Protein AF-A0A961GKW4-F1 (afdb_monomer_lite)

Radius of gyration: 19.47 Å; chains: 1; bounding box: 66×32×64 Å

Foldseek 3Di:
DVPPDDPPDPCVLPDDPVCNVVVLVVVLVVLLVLLLVLLVPQDQQDLDPVSLVSQLVSLVSVLVSCLVCVVLLVVLVVCCVVVDPSVVSNVVSLLSSLVSQLVNADADPDDDPVNSVVSSVVSSVLSCVSSVLSNCCSVVVDPDDPSRSSSVSSVVSSCVRPVVVPPPDDPDD

Structure (mmCIF, N/CA/C/O backbone):
data_AF-A0A961GKW4-F1
#
_entry.id   AF-A0A961GKW4-F1
#
loop_
_atom_site.group_PDB
_atom_site.id
_atom_site.type_symbol
_atom_site.label_atom_id
_atom_site.label_alt_id
_atom_site.label_comp_id
_atom_site.label_asym_id
_atom_site.label_entity_id
_atom_site.label_seq_id
_atom_site.pdbx_PDB_ins_code
_atom_site.Cartn_x
_atom_site.Cartn_y
_atom_site.Cartn_z
_atom_site.occupancy
_atom_site.B_iso_or_equiv
_atom_site.auth_seq_id
_atom_site.auth_comp_id
_atom_site.auth_asym_id
_atom_site.auth_atom_id
_atom_site.pdbx_PDB_model_num
ATOM 1 N N . ASP A 1 1 ? -40.572 -6.293 8.560 1.00 42.53 1 ASP A N 1
ATOM 2 C CA . ASP A 1 1 ? -39.683 -6.942 9.540 1.00 42.53 1 ASP A CA 1
ATOM 3 C C . ASP A 1 1 ? -38.228 -6.549 9.252 1.00 42.53 1 ASP A C 1
ATOM 5 O O . ASP A 1 1 ? -37.478 -7.304 8.654 1.00 42.53 1 ASP A O 1
ATOM 9 N N . ILE A 1 2 ? -37.863 -5.303 9.588 1.00 34.78 2 ILE A N 1
ATOM 10 C CA . ILE A 1 2 ? -36.543 -4.688 9.297 1.00 34.78 2 ILE A CA 1
ATOM 11 C C . ILE A 1 2 ? -35.597 -4.784 10.519 1.00 34.78 2 ILE A C 1
ATOM 13 O O . ILE A 1 2 ? -34.500 -4.243 10.540 1.00 34.78 2 ILE A O 1
ATOM 17 N N . VAL A 1 3 ? -35.968 -5.557 11.544 1.00 37.47 3 VAL A N 1
ATOM 18 C CA . VAL A 1 3 ? -35.164 -5.722 12.771 1.00 37.47 3 VAL A CA 1
ATOM 19 C C . VAL A 1 3 ? -34.315 -7.008 12.739 1.00 37.47 3 VAL A C 1
ATOM 21 O O . VAL A 1 3 ? -33.585 -7.287 13.689 1.00 37.47 3 VAL A O 1
ATOM 24 N N . LYS A 1 4 ? -34.345 -7.778 11.639 1.00 37.69 4 LYS A N 1
ATOM 25 C CA . LYS A 1 4 ? -33.758 -9.129 11.578 1.00 37.69 4 LYS A CA 1
ATOM 26 C C . LYS A 1 4 ? -32.517 -9.308 10.687 1.00 37.69 4 LYS A C 1
ATOM 28 O O . LYS A 1 4 ? -31.951 -10.392 10.716 1.00 37.69 4 LYS A O 1
ATOM 33 N N . ALA A 1 5 ? -32.065 -8.301 9.932 1.00 37.03 5 ALA A N 1
ATOM 34 C CA . ALA A 1 5 ? -31.016 -8.520 8.919 1.00 37.03 5 ALA A CA 1
ATOM 35 C C . ALA A 1 5 ? -29.643 -7.876 9.184 1.00 37.03 5 ALA A C 1
ATOM 37 O O . ALA A 1 5 ? -28.665 -8.373 8.649 1.00 37.03 5 ALA A O 1
ATOM 38 N N . ALA A 1 6 ? -29.507 -6.842 10.016 1.00 37.22 6 ALA A N 1
ATOM 39 C CA . ALA A 1 6 ? -28.183 -6.339 10.404 1.00 37.22 6 ALA A CA 1
ATOM 40 C C . ALA A 1 6 ? -28.300 -5.397 11.606 1.00 37.22 6 ALA A C 1
ATOM 42 O O . ALA A 1 6 ? -28.565 -4.206 11.462 1.00 37.22 6 ALA A O 1
ATOM 43 N N . LYS A 1 7 ? -28.113 -5.932 12.817 1.00 35.72 7 LYS A N 1
ATOM 44 C CA . LYS A 1 7 ? -27.905 -5.141 14.040 1.00 35.72 7 LYS A CA 1
ATOM 45 C C . LYS A 1 7 ? -26.419 -5.082 14.391 1.00 35.72 7 LYS A C 1
ATOM 47 O O . LYS A 1 7 ? -26.014 -5.532 15.456 1.00 35.72 7 LYS A O 1
ATOM 52 N N . THR A 1 8 ? -25.606 -4.498 13.523 1.00 43.00 8 THR A N 1
ATOM 53 C CA . THR A 1 8 ? -24.277 -4.012 13.924 1.00 43.00 8 THR A CA 1
ATOM 54 C C . THR A 1 8 ? -24.219 -2.511 13.682 1.00 43.00 8 THR A C 1
ATOM 56 O O . THR A 1 8 ? -23.411 -1.996 12.921 1.00 43.00 8 THR A O 1
ATOM 59 N N . SER A 1 9 ? -25.152 -1.796 14.313 1.00 42.75 9 SER A N 1
ATOM 60 C CA . SER A 1 9 ? -25.018 -0.362 14.554 1.00 42.75 9 SER A CA 1
ATOM 61 C C . SER A 1 9 ? -23.748 -0.113 15.372 1.00 42.75 9 SER A C 1
ATOM 63 O O . SER A 1 9 ? -23.480 -0.902 16.276 1.00 42.75 9 SER A O 1
ATOM 65 N N . HIS A 1 10 ? -23.051 0.995 15.104 1.00 42.75 10 HIS A N 1
ATOM 66 C CA . HIS A 1 10 ? -21.863 1.587 15.759 1.00 42.75 10 HIS A CA 1
ATOM 67 C C . HIS A 1 10 ? -21.603 1.325 17.271 1.00 42.75 10 HIS A C 1
ATOM 69 O O . HIS A 1 10 ? -20.502 1.573 17.753 1.00 42.75 10 HIS A O 1
ATOM 75 N N . GLY A 1 11 ? -22.564 0.807 18.038 1.00 39.69 11 GLY A N 1
ATOM 76 C CA . GLY A 1 11 ? -22.432 0.437 19.448 1.00 39.69 11 GLY A CA 1
ATOM 77 C C . GLY A 1 11 ? -21.605 -0.823 19.746 1.00 39.69 11 GLY A C 1
ATOM 78 O O . GLY A 1 11 ? -21.186 -0.984 20.891 1.00 39.69 11 GLY A O 1
ATOM 79 N N . THR A 1 12 ? -21.311 -1.695 18.772 1.00 43.12 12 THR A N 1
ATOM 80 C CA . THR A 1 12 ? -20.536 -2.927 19.052 1.00 43.12 12 THR A CA 1
ATOM 81 C C . THR A 1 12 ? -19.050 -2.652 19.310 1.00 43.12 12 THR A C 1
ATOM 83 O O . THR A 1 12 ? -18.403 -3.422 20.012 1.00 43.12 12 THR A O 1
ATOM 86 N N . PHE A 1 13 ? -18.517 -1.522 18.835 1.00 44.28 13 PHE A N 1
ATOM 87 C CA . PHE A 1 13 ? -17.127 -1.144 19.108 1.00 44.28 13 PHE A CA 1
ATOM 88 C C . PHE A 1 13 ? -16.947 -0.556 20.524 1.00 44.28 13 PHE A C 1
ATOM 90 O O . PHE A 1 13 ? -15.860 -0.613 21.088 1.00 44.28 13 PHE A O 1
ATOM 97 N N . TYR A 1 14 ? -18.014 -0.041 21.161 1.00 41.41 14 TYR A N 1
ATOM 98 C CA . TYR A 1 14 ? -17.903 0.836 22.340 1.00 41.41 14 TYR A CA 1
ATOM 99 C C . TYR A 1 14 ? -18.376 0.269 23.699 1.00 41.41 14 TYR A C 1
ATOM 101 O O . TYR A 1 14 ? -18.281 0.974 24.703 1.00 41.41 14 TYR A O 1
ATOM 109 N N . LEU A 1 15 ? -18.729 -1.014 23.847 1.00 40.16 15 LEU A N 1
ATOM 110 C CA . LEU A 1 15 ? -19.459 -1.479 25.053 1.00 40.16 15 LEU A CA 1
ATOM 111 C C . LEU A 1 15 ? -18.711 -1.755 26.389 1.00 40.16 15 LEU A C 1
ATOM 113 O O . LEU A 1 15 ? -19.372 -1.892 27.406 1.00 40.16 15 LEU A O 1
ATOM 117 N N . TYR A 1 16 ? -17.377 -1.743 26.473 1.00 39.97 16 TYR A N 1
ATOM 118 C CA . TYR A 1 16 ? -16.611 -1.880 27.737 1.00 39.97 16 TYR A CA 1
ATOM 119 C C . TYR A 1 16 ? -15.357 -0.968 27.839 1.00 39.97 16 TYR A C 1
ATOM 121 O O . TYR A 1 16 ? -14.281 -1.365 27.411 1.00 39.97 16 TYR A O 1
ATOM 129 N N . PHE A 1 17 ? -15.451 0.296 28.287 1.00 40.97 17 PHE A N 1
ATOM 130 C CA . PHE A 1 17 ? -14.284 1.212 28.410 1.00 40.97 17 PHE A CA 1
ATOM 131 C C . PHE A 1 17 ? -13.916 1.484 29.879 1.00 40.97 17 PHE A C 1
ATOM 133 O O . PHE A 1 17 ? -14.357 2.457 30.475 1.00 40.97 17 PHE A O 1
ATOM 140 N N . SER A 1 18 ? -13.046 0.630 30.411 1.00 45.69 18 SER A N 1
ATOM 141 C CA . SER A 1 18 ? -11.781 1.051 31.049 1.00 45.69 18 SER A CA 1
ATOM 142 C C . SER A 1 18 ? -10.570 0.344 30.395 1.00 45.69 18 SER A C 1
ATOM 144 O O . SER A 1 18 ? -9.439 0.548 30.807 1.00 45.69 18 SER A O 1
ATOM 146 N N . ASN A 1 19 ? -10.819 -0.483 29.361 1.00 61.06 19 ASN A N 1
ATOM 147 C CA . ASN A 1 19 ? -9.874 -1.407 28.711 1.00 61.06 19 ASN A CA 1
ATOM 148 C C . ASN A 1 19 ? -9.803 -1.244 27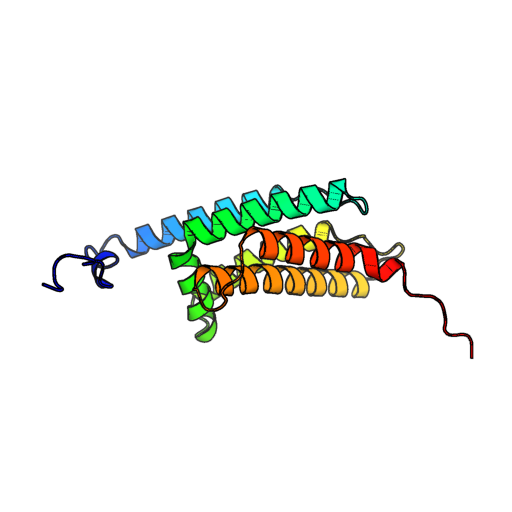.175 1.00 61.06 19 ASN A C 1
ATOM 150 O O . ASN A 1 19 ? -9.087 -1.969 26.495 1.00 61.06 19 ASN A O 1
ATOM 154 N N . LYS A 1 20 ? -10.590 -0.347 26.576 1.00 60.62 20 LYS A N 1
ATOM 155 C CA . LYS A 1 20 ? -10.685 -0.291 25.112 1.00 60.62 20 LYS A CA 1
ATOM 156 C C . LYS A 1 20 ? -9.717 0.689 24.444 1.00 60.62 20 LYS A C 1
ATOM 158 O O . LYS A 1 20 ? -9.422 0.503 23.274 1.00 60.62 20 LYS A O 1
ATOM 163 N N . GLU A 1 21 ? -9.176 1.661 25.174 1.00 65.19 21 GLU A N 1
ATOM 164 C CA . GLU A 1 21 ? -8.016 2.436 24.708 1.00 65.19 21 GLU A CA 1
ATOM 165 C C . GLU A 1 21 ? -6.782 1.532 24.632 1.00 65.19 21 GLU A C 1
ATOM 167 O O . GLU A 1 21 ? -6.084 1.537 23.628 1.00 65.19 21 GLU A O 1
ATOM 172 N N . ALA A 1 22 ? -6.585 0.667 25.634 1.00 67.50 22 ALA A N 1
ATOM 173 C CA . ALA A 1 22 ? -5.526 -0.340 25.631 1.00 67.50 22 ALA A CA 1
ATOM 174 C C . ALA A 1 22 ? -5.707 -1.383 24.514 1.00 67.50 22 ALA A C 1
ATOM 176 O O . ALA A 1 22 ? -4.745 -1.708 23.828 1.00 67.50 22 ALA A O 1
ATOM 177 N N . LEU A 1 23 ? -6.935 -1.872 24.289 1.00 73.56 23 LEU A N 1
ATOM 178 C CA . LEU A 1 23 ? -7.229 -2.765 23.161 1.00 73.56 23 LEU A CA 1
ATOM 179 C C . LEU A 1 23 ? -6.962 -2.086 21.814 1.00 73.56 23 LEU A C 1
ATOM 181 O O . LEU A 1 23 ? -6.392 -2.702 20.923 1.00 73.56 23 LEU A O 1
ATOM 185 N N . PHE A 1 24 ? -7.377 -0.829 21.661 1.00 73.38 24 PHE A N 1
ATOM 186 C CA . PHE A 1 24 ? -7.129 -0.080 20.438 1.00 73.38 24 PHE A CA 1
ATOM 187 C C . PHE A 1 24 ? -5.628 0.134 20.224 1.00 73.38 24 PHE A C 1
ATOM 189 O O . PHE A 1 24 ? -5.133 -0.158 19.145 1.00 73.38 24 PHE A O 1
ATOM 196 N N . ALA A 1 25 ? -4.889 0.544 21.257 1.00 75.06 25 ALA A N 1
ATOM 197 C CA . ALA A 1 25 ? -3.438 0.689 21.196 1.00 75.06 25 ALA A CA 1
ATOM 198 C C . ALA A 1 25 ? -2.733 -0.625 20.817 1.00 75.06 25 ALA A C 1
ATOM 200 O O . ALA A 1 25 ? -1.821 -0.599 19.999 1.00 75.06 25 ALA A O 1
ATOM 201 N N . ALA A 1 26 ? -3.185 -1.764 21.355 1.00 81.56 26 ALA A N 1
ATOM 202 C CA . ALA A 1 26 ? -2.664 -3.077 20.979 1.00 81.56 26 ALA A CA 1
ATOM 203 C C . ALA A 1 26 ? -2.926 -3.395 19.498 1.00 81.56 26 ALA A C 1
ATOM 205 O O . ALA A 1 26 ? -2.001 -3.765 18.791 1.00 81.56 26 ALA A O 1
ATOM 206 N N . LEU A 1 27 ? -4.146 -3.159 19.001 1.00 81.88 27 LEU A N 1
ATOM 207 C CA . LEU A 1 27 ? -4.466 -3.375 17.585 1.00 81.88 27 LEU A CA 1
ATOM 208 C C . LEU A 1 27 ? -3.656 -2.465 16.656 1.00 81.88 27 LEU A C 1
ATOM 210 O O . LEU A 1 27 ? -3.263 -2.887 15.577 1.00 81.88 27 LEU A O 1
ATOM 214 N N . VAL A 1 28 ? -3.415 -1.214 17.054 1.00 79.00 28 VAL A N 1
ATOM 215 C CA . VAL A 1 28 ? -2.564 -0.301 16.282 1.00 79.00 28 VAL A CA 1
ATOM 216 C C . VAL A 1 28 ? -1.113 -0.782 16.263 1.00 79.00 28 VAL A C 1
ATOM 218 O O . VAL A 1 28 ? -0.481 -0.715 15.213 1.00 79.00 28 VAL A O 1
ATOM 221 N N . ALA A 1 29 ? -0.598 -1.284 17.388 1.00 82.62 29 ALA A N 1
ATOM 222 C CA . ALA A 1 29 ? 0.734 -1.878 17.443 1.00 82.62 29 ALA A CA 1
ATOM 223 C C . ALA A 1 29 ? 0.839 -3.107 16.524 1.00 82.62 29 ALA A C 1
ATOM 225 O O . ALA A 1 29 ? 1.769 -3.176 15.730 1.00 82.62 29 ALA A O 1
ATOM 226 N N . ASP A 1 30 ? -0.160 -3.996 16.540 1.00 87.12 30 ASP A N 1
ATOM 227 C CA . ASP A 1 30 ? -0.207 -5.163 15.649 1.00 87.12 30 ASP A CA 1
ATOM 228 C C . ASP A 1 30 ? -0.207 -4.747 14.161 1.00 87.12 30 ASP A C 1
ATOM 230 O O . ASP A 1 30 ? 0.500 -5.334 13.342 1.00 87.12 30 ASP A O 1
ATOM 234 N N . VAL A 1 31 ? -0.968 -3.702 13.801 1.00 86.00 31 VAL A N 1
ATOM 235 C CA . VAL A 1 31 ? -0.984 -3.155 12.429 1.00 86.00 31 VAL A CA 1
ATOM 236 C C . VAL A 1 31 ? 0.385 -2.597 12.048 1.00 86.00 31 VAL A C 1
ATOM 238 O O . VAL A 1 31 ? 0.835 -2.812 10.923 1.00 86.00 31 VAL A O 1
ATOM 241 N N . ALA A 1 32 ? 1.025 -1.860 12.959 1.00 83.62 32 ALA A N 1
ATOM 242 C CA . ALA A 1 32 ? 2.338 -1.275 12.725 1.00 83.62 32 ALA A CA 1
ATOM 243 C C . ALA A 1 32 ? 3.395 -2.365 12.500 1.00 83.62 32 ALA A C 1
ATOM 245 O O . ALA A 1 32 ? 4.128 -2.292 11.516 1.00 83.62 32 ALA A O 1
ATOM 246 N N . ASP A 1 33 ? 3.404 -3.407 13.336 1.00 88.31 33 ASP A N 1
ATOM 247 C CA . ASP A 1 33 ? 4.321 -4.542 13.208 1.00 88.31 33 ASP A CA 1
ATOM 248 C C . ASP A 1 33 ? 4.116 -5.286 11.873 1.00 88.31 33 ASP A C 1
ATOM 250 O O . ASP A 1 33 ? 5.078 -5.509 11.136 1.00 88.31 33 ASP A O 1
ATOM 254 N N . GLU A 1 34 ? 2.871 -5.605 11.487 1.00 91.56 34 GLU A N 1
ATOM 255 C CA . GLU A 1 34 ? 2.608 -6.292 10.209 1.00 91.56 34 GLU A CA 1
ATOM 256 C C . GLU A 1 34 ? 2.955 -5.428 8.981 1.00 91.56 34 GLU A C 1
ATOM 258 O O . GLU A 1 34 ? 3.427 -5.946 7.964 1.00 91.56 34 GLU A O 1
ATOM 263 N N . MET A 1 35 ? 2.738 -4.113 9.051 1.00 86.88 35 MET A N 1
ATOM 264 C CA . MET A 1 35 ? 3.112 -3.186 7.978 1.00 86.88 35 MET A CA 1
ATOM 265 C C . MET A 1 35 ? 4.632 -3.004 7.881 1.00 86.88 35 MET A C 1
ATOM 267 O O . MET A 1 35 ? 5.159 -2.944 6.767 1.00 86.88 35 MET A O 1
ATOM 271 N N . ALA A 1 36 ? 5.344 -2.981 9.010 1.00 85.06 36 ALA A N 1
ATOM 272 C CA . ALA A 1 36 ? 6.804 -2.962 9.041 1.00 85.06 36 ALA A CA 1
ATOM 273 C C . ALA A 1 36 ? 7.393 -4.257 8.455 1.00 85.06 36 ALA A C 1
ATOM 275 O O . ALA A 1 36 ? 8.289 -4.203 7.608 1.00 85.06 36 ALA A O 1
ATOM 276 N N . ASP A 1 37 ? 6.839 -5.417 8.818 1.00 90.56 37 ASP A N 1
ATOM 277 C CA . ASP A 1 37 ? 7.215 -6.712 8.239 1.00 90.56 37 ASP A CA 1
ATOM 278 C C . ASP A 1 37 ? 6.942 -6.761 6.730 1.00 90.56 37 ASP A C 1
ATOM 280 O O . ASP A 1 37 ? 7.764 -7.256 5.946 1.00 90.56 37 ASP A O 1
ATOM 284 N N . LEU A 1 38 ? 5.804 -6.216 6.286 1.00 90.62 38 LEU A N 1
ATOM 285 C CA . LEU A 1 38 ? 5.502 -6.095 4.866 1.00 90.62 38 LEU A CA 1
ATOM 286 C C . LEU A 1 38 ? 6.545 -5.222 4.158 1.00 90.62 38 LEU A C 1
ATOM 288 O O . LEU A 1 38 ? 7.066 -5.645 3.119 1.00 90.62 38 LEU A O 1
ATOM 292 N N . ALA A 1 39 ? 6.858 -4.047 4.709 1.00 86.69 39 ALA A N 1
ATOM 293 C CA . ALA A 1 39 ? 7.853 -3.125 4.170 1.00 86.69 39 ALA A CA 1
ATOM 294 C C . ALA A 1 39 ? 9.230 -3.798 4.047 1.00 86.69 39 ALA A C 1
ATOM 296 O O . ALA A 1 39 ? 9.866 -3.730 2.995 1.00 86.69 39 ALA A O 1
ATOM 297 N N . ALA A 1 40 ? 9.651 -4.526 5.086 1.00 86.69 40 ALA A N 1
ATOM 298 C CA . ALA A 1 40 ? 10.906 -5.273 5.110 1.00 86.69 40 ALA A CA 1
ATOM 299 C C . ALA A 1 40 ? 10.932 -6.450 4.119 1.00 86.69 40 ALA A C 1
ATOM 301 O O . ALA A 1 40 ? 12.003 -6.850 3.665 1.00 86.69 40 ALA A O 1
ATOM 302 N N . SER A 1 41 ? 9.767 -7.002 3.766 1.00 90.25 41 SER A N 1
ATOM 303 C CA . SER A 1 41 ? 9.651 -8.098 2.797 1.00 90.25 41 SER A CA 1
ATOM 304 C C . SER A 1 41 ? 9.677 -7.654 1.331 1.00 90.25 41 SER A C 1
ATOM 306 O O . SER A 1 41 ? 9.606 -8.507 0.445 1.00 90.25 41 SER A O 1
ATOM 308 N N . LEU A 1 42 ? 9.748 -6.346 1.056 1.00 87.00 42 LEU A N 1
ATOM 309 C CA . LEU A 1 42 ? 9.879 -5.840 -0.306 1.00 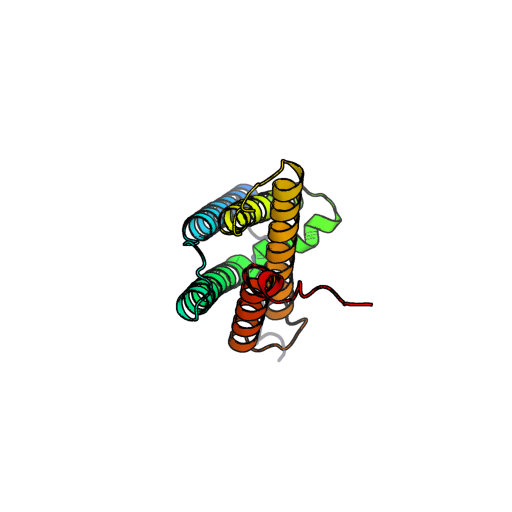87.00 42 LEU A CA 1
ATOM 310 C C . LEU A 1 42 ? 11.287 -6.139 -0.842 1.00 87.00 42 LEU A C 1
ATOM 312 O O . LEU A 1 42 ? 12.267 -5.480 -0.492 1.00 87.00 42 LEU A O 1
ATOM 316 N N . GLU A 1 43 ? 11.375 -7.144 -1.707 1.00 85.62 43 GLU A N 1
ATOM 317 C CA . GLU A 1 43 ? 12.607 -7.495 -2.412 1.00 85.62 43 GLU A CA 1
ATOM 318 C C . GLU A 1 43 ? 12.963 -6.463 -3.503 1.00 85.62 43 GLU A C 1
ATOM 320 O O . GLU A 1 43 ? 12.094 -5.710 -3.958 1.00 85.62 43 GLU A O 1
ATOM 325 N N . PRO A 1 44 ? 14.230 -6.430 -3.968 1.00 84.81 44 PRO A N 1
ATOM 326 C CA . PRO A 1 44 ? 14.634 -5.593 -5.090 1.00 84.81 44 PRO A CA 1
ATOM 327 C C . PRO A 1 44 ? 13.768 -5.797 -6.330 1.00 84.81 44 PRO A C 1
ATOM 329 O O . PRO A 1 44 ? 13.707 -6.888 -6.897 1.00 84.81 44 PRO A O 1
ATOM 332 N N . ILE A 1 45 ? 13.137 -4.713 -6.783 1.00 85.19 45 ILE A N 1
ATOM 333 C CA . ILE A 1 45 ? 12.298 -4.725 -7.979 1.00 85.19 45 ILE A CA 1
ATOM 334 C C . ILE A 1 45 ? 13.221 -4.762 -9.204 1.00 85.19 45 ILE A C 1
ATOM 336 O O . ILE A 1 45 ? 14.090 -3.905 -9.373 1.00 85.19 45 ILE A O 1
ATOM 340 N N . THR A 1 46 ? 13.054 -5.760 -10.071 1.00 89.00 46 THR A N 1
ATOM 341 C CA . THR A 1 46 ? 13.788 -5.873 -11.341 1.00 89.00 46 THR A CA 1
ATOM 342 C C . THR A 1 46 ? 12.984 -5.291 -12.505 1.00 89.00 46 THR A C 1
ATOM 344 O O . THR A 1 46 ? 11.756 -5.271 -12.494 1.00 89.00 46 THR A O 1
ATOM 347 N N . ALA A 1 47 ? 13.674 -4.830 -13.552 1.00 88.38 47 ALA A N 1
ATOM 348 C CA . ALA A 1 47 ? 13.048 -4.204 -14.725 1.00 88.38 47 ALA A CA 1
ATOM 349 C C . ALA A 1 47 ? 12.326 -5.192 -15.667 1.00 88.38 47 ALA A C 1
ATOM 351 O O . ALA A 1 47 ? 11.816 -4.793 -16.710 1.00 88.38 47 ALA A O 1
ATOM 352 N N . ASP A 1 48 ? 12.326 -6.484 -15.347 1.00 89.81 48 ASP A N 1
ATOM 353 C CA . ASP A 1 48 ? 11.706 -7.533 -16.150 1.00 89.81 48 ASP A CA 1
ATOM 354 C C . ASP A 1 48 ? 10.310 -7.911 -15.630 1.00 89.81 48 ASP A C 1
ATOM 356 O O . ASP A 1 48 ? 9.814 -7.396 -14.626 1.00 89.81 48 ASP A O 1
ATOM 360 N N . ALA A 1 49 ? 9.663 -8.840 -16.337 1.00 91.56 49 ALA A N 1
ATOM 361 C CA . ALA A 1 49 ? 8.339 -9.332 -15.972 1.00 91.56 49 ALA A CA 1
ATOM 362 C C . ALA A 1 49 ? 8.312 -10.004 -14.587 1.00 91.56 49 ALA A C 1
ATOM 364 O O . ALA A 1 49 ? 7.285 -9.960 -13.916 1.00 91.56 49 ALA A O 1
ATOM 365 N N . ALA A 1 50 ? 9.428 -10.598 -14.147 1.00 93.00 50 ALA A N 1
ATOM 366 C CA . ALA A 1 50 ? 9.519 -11.214 -12.827 1.00 93.00 50 ALA A CA 1
ATOM 367 C C . ALA A 1 50 ? 9.475 -10.157 -11.713 1.00 93.00 50 ALA A C 1
ATOM 369 O O . ALA A 1 50 ? 8.758 -10.345 -10.733 1.00 93.00 50 ALA A O 1
ATOM 370 N N . GLY A 1 51 ? 10.162 -9.024 -11.890 1.00 90.69 51 GLY A N 1
ATOM 371 C CA . GLY A 1 51 ? 10.119 -7.912 -10.937 1.00 90.69 51 GLY A CA 1
ATOM 372 C C . GLY A 1 51 ? 8.742 -7.261 -10.841 1.00 90.69 51 GLY A C 1
ATOM 373 O O . GLY A 1 51 ? 8.274 -6.971 -9.741 1.00 90.69 51 GLY A O 1
ATOM 374 N N . ARG A 1 52 ? 8.050 -7.107 -11.977 1.00 93.75 52 ARG A N 1
ATOM 375 C CA . ARG A 1 52 ? 6.645 -6.670 -12.004 1.00 93.75 52 ARG A CA 1
ATOM 376 C C . ARG A 1 52 ? 5.738 -7.635 -11.232 1.00 93.75 52 ARG A C 1
ATOM 378 O O . ARG A 1 52 ? 4.912 -7.193 -10.439 1.00 93.75 52 ARG A O 1
ATOM 385 N N . GLU A 1 53 ? 5.879 -8.941 -11.453 1.00 95.12 53 GLU A N 1
ATOM 386 C CA . GLU A 1 53 ? 5.047 -9.947 -10.781 1.00 95.12 53 GLU A CA 1
ATOM 387 C C . GLU A 1 53 ? 5.315 -10.000 -9.270 1.00 95.12 53 GLU A C 1
ATOM 389 O O . GLU A 1 53 ? 4.378 -10.045 -8.473 1.00 95.12 53 GLU A O 1
ATOM 394 N N . ALA A 1 54 ? 6.584 -9.908 -8.860 1.00 93.31 54 ALA A N 1
ATOM 395 C CA . ALA A 1 54 ? 6.962 -9.823 -7.451 1.00 93.31 54 ALA A CA 1
ATOM 396 C C . ALA A 1 54 ? 6.352 -8.584 -6.774 1.00 93.31 54 ALA A C 1
ATOM 398 O O . ALA A 1 54 ? 5.786 -8.682 -5.682 1.00 93.31 54 ALA A O 1
ATOM 399 N N . LEU A 1 55 ? 6.387 -7.432 -7.452 1.00 93.00 55 LEU A N 1
ATOM 400 C CA . LEU A 1 55 ? 5.740 -6.209 -6.986 1.00 93.00 55 LEU A CA 1
ATOM 401 C C . LEU A 1 55 ? 4.219 -6.377 -6.863 1.00 93.00 55 LEU A C 1
ATOM 403 O O . LEU A 1 55 ? 3.641 -5.995 -5.847 1.00 93.00 55 LEU A O 1
ATOM 407 N N . ARG A 1 56 ? 3.564 -6.989 -7.856 1.00 96.19 56 ARG A N 1
ATOM 408 C CA . ARG A 1 56 ? 2.121 -7.273 -7.807 1.00 96.19 56 ARG A CA 1
ATOM 409 C C . ARG A 1 56 ? 1.763 -8.175 -6.621 1.00 96.19 56 ARG A C 1
ATOM 411 O O . ARG A 1 56 ? 0.774 -7.923 -5.930 1.00 96.19 56 ARG A O 1
ATOM 418 N N . ALA A 1 57 ? 2.565 -9.204 -6.357 1.00 96.00 57 ALA A N 1
ATOM 419 C CA . ALA A 1 57 ? 2.374 -10.093 -5.214 1.00 96.00 57 ALA A CA 1
ATOM 420 C C . ALA A 1 57 ? 2.532 -9.347 -3.879 1.00 96.00 57 ALA A C 1
ATOM 422 O O . ALA A 1 57 ? 1.717 -9.521 -2.970 1.00 96.00 57 ALA A O 1
ATOM 423 N N . TRP A 1 58 ? 3.531 -8.466 -3.772 1.00 95.19 58 TRP A N 1
ATOM 424 C CA . TRP A 1 58 ? 3.709 -7.604 -2.603 1.00 95.19 58 TRP A CA 1
ATOM 425 C C . TRP A 1 58 ? 2.521 -6.646 -2.403 1.00 95.19 58 TRP A C 1
ATOM 427 O O . TRP A 1 58 ? 1.994 -6.548 -1.296 1.00 95.19 58 TRP A O 1
ATOM 437 N N . LEU A 1 59 ? 2.017 -6.027 -3.477 1.00 95.25 59 LEU A N 1
ATOM 438 C CA . LEU A 1 59 ? 0.817 -5.180 -3.443 1.00 95.25 59 LEU A CA 1
ATOM 439 C C . LEU A 1 59 ? -0.440 -5.961 -3.026 1.00 95.25 59 LEU A C 1
ATOM 441 O O . LEU A 1 59 ? -1.293 -5.411 -2.329 1.00 95.25 59 LEU A O 1
ATOM 445 N N . SER A 1 60 ? -0.556 -7.244 -3.391 1.00 96.12 60 SER A N 1
ATOM 446 C CA . SER A 1 60 ? -1.645 -8.097 -2.887 1.00 96.12 60 SER A CA 1
ATOM 447 C C . SER A 1 60 ? -1.563 -8.250 -1.372 1.00 96.12 60 SER A C 1
ATOM 449 O O . SER A 1 60 ? -2.571 -8.076 -0.691 1.00 96.12 60 SER A O 1
ATOM 451 N N . ARG A 1 61 ? -0.365 -8.496 -0.828 1.00 95.19 61 ARG A N 1
ATOM 452 C CA . ARG A 1 61 ? -0.156 -8.605 0.625 1.00 95.19 61 ARG A CA 1
ATOM 453 C C . ARG A 1 61 ? -0.458 -7.284 1.338 1.00 95.19 61 ARG A C 1
ATOM 455 O O . ARG A 1 61 ? -1.106 -7.304 2.380 1.00 95.19 61 ARG A O 1
ATOM 462 N N . PHE A 1 62 ? -0.076 -6.146 0.747 1.00 92.31 62 PHE A N 1
ATOM 463 C CA . PHE A 1 62 ? -0.487 -4.821 1.229 1.00 92.31 62 PHE A CA 1
ATOM 464 C C . PHE A 1 62 ? -2.011 -4.689 1.280 1.00 92.31 62 PHE A C 1
ATOM 466 O O . PHE A 1 62 ? -2.573 -4.318 2.305 1.00 92.31 62 PHE A O 1
ATOM 473 N N . SER A 1 63 ? -2.692 -5.030 0.186 1.00 93.00 63 SER A N 1
ATOM 474 C CA . SER A 1 63 ? -4.148 -4.924 0.086 1.00 93.00 63 SER A CA 1
ATOM 475 C C . SER A 1 63 ? -4.874 -5.870 1.054 1.00 93.00 63 SER A C 1
ATOM 477 O O . SER A 1 63 ? -5.874 -5.482 1.648 1.00 93.00 63 SER A O 1
ATOM 479 N N . GLU A 1 64 ? -4.353 -7.081 1.280 1.00 93.44 64 GLU A N 1
ATOM 480 C CA . GLU A 1 64 ? -4.862 -8.029 2.288 1.00 93.44 64 GLU A CA 1
ATOM 481 C C . GLU A 1 64 ? -4.730 -7.492 3.719 1.00 93.44 64 GLU A C 1
ATOM 483 O O . GLU A 1 64 ? -5.663 -7.626 4.515 1.00 93.44 64 GLU A O 1
ATOM 488 N N . LEU A 1 65 ? -3.592 -6.870 4.053 1.00 90.62 65 LEU A N 1
ATOM 489 C CA . LEU A 1 65 ? -3.416 -6.186 5.336 1.00 90.62 65 LEU A CA 1
ATOM 490 C C . LEU A 1 65 ? -4.383 -5.014 5.467 1.00 90.62 65 LEU A C 1
ATOM 492 O O . LEU A 1 65 ? -5.025 -4.854 6.508 1.00 90.62 65 LEU A O 1
ATOM 496 N N . TYR A 1 66 ? -4.538 -4.238 4.394 1.00 87.44 66 TYR A N 1
ATOM 497 C CA . TYR A 1 66 ? -5.437 -3.097 4.383 1.00 87.44 66 TYR A CA 1
ATOM 498 C C . TYR A 1 66 ? -6.901 -3.524 4.566 1.00 87.44 66 TYR A C 1
ATOM 500 O O . TYR A 1 66 ? -7.644 -2.889 5.310 1.00 87.44 66 TYR A O 1
ATOM 508 N N . GLU A 1 67 ? -7.320 -4.632 3.954 1.00 89.75 67 GLU A N 1
ATOM 509 C CA . GLU A 1 67 ? -8.655 -5.207 4.138 1.00 89.75 67 GLU A CA 1
ATOM 510 C C . GLU A 1 67 ? -8.860 -5.724 5.570 1.00 89.75 67 GLU A C 1
ATOM 512 O O . GLU A 1 67 ? -9.856 -5.382 6.216 1.00 89.75 67 GLU A O 1
ATOM 517 N N . ARG A 1 68 ? -7.896 -6.492 6.099 1.00 90.00 68 ARG A N 1
ATOM 518 C CA . ARG A 1 68 ? -7.948 -7.054 7.461 1.00 90.00 68 ARG A CA 1
ATOM 519 C C . ARG A 1 68 ? -8.114 -5.969 8.522 1.00 90.00 68 ARG A C 1
ATOM 521 O O . ARG A 1 68 ? -8.905 -6.135 9.451 1.00 90.00 68 ARG A O 1
ATOM 528 N N . TYR A 1 69 ? -7.393 -4.862 8.364 1.00 85.81 69 TYR A N 1
ATOM 529 C CA . TYR A 1 69 ? -7.376 -3.744 9.305 1.00 85.81 69 TYR A CA 1
ATOM 530 C C . TYR A 1 69 ? -8.219 -2.544 8.855 1.00 85.81 69 TYR A C 1
ATOM 532 O O . TYR A 1 69 ? -8.155 -1.477 9.469 1.00 85.81 69 TYR A O 1
ATOM 540 N N . GLY A 1 70 ? -9.065 -2.721 7.834 1.00 83.06 70 GLY A N 1
ATOM 541 C CA . GLY A 1 70 ? -9.799 -1.649 7.156 1.00 83.06 70 GLY A CA 1
ATOM 542 C C . GLY A 1 70 ? -10.514 -0.652 8.077 1.00 83.06 70 GLY A C 1
ATOM 543 O O . GLY A 1 70 ? -10.371 0.550 7.862 1.00 83.06 70 GLY A O 1
ATOM 544 N N . PRO A 1 71 ? -11.237 -1.080 9.133 1.00 81.19 71 PRO A N 1
ATOM 545 C CA . PRO A 1 71 ? -11.862 -0.147 10.073 1.00 81.19 71 PRO A CA 1
ATOM 546 C C . PRO A 1 71 ? -10.869 0.763 10.815 1.00 81.19 71 PRO A C 1
ATOM 548 O O . PRO A 1 71 ? -11.176 1.931 11.055 1.00 81.19 71 PRO A O 1
ATOM 551 N N . ILE A 1 72 ? -9.689 0.248 11.174 1.00 79.81 72 ILE A N 1
ATOM 552 C CA . ILE A 1 72 ? -8.644 0.999 11.887 1.00 79.81 72 ILE A CA 1
ATOM 553 C C . ILE A 1 72 ? -7.966 1.970 10.923 1.00 79.81 72 ILE A C 1
ATOM 555 O O . ILE A 1 72 ? -7.924 3.166 11.201 1.00 79.81 72 ILE A O 1
ATOM 559 N N . LEU A 1 73 ? -7.529 1.474 9.762 1.00 77.75 73 LEU A N 1
ATOM 560 C CA . LEU A 1 73 ? -6.850 2.280 8.744 1.00 77.75 73 LEU A CA 1
ATOM 561 C C . LEU A 1 73 ? -7.738 3.415 8.237 1.00 77.75 73 LEU A C 1
ATOM 563 O O . LEU A 1 73 ? -7.314 4.563 8.202 1.00 77.75 73 LEU A O 1
ATOM 567 N N . ARG A 1 74 ? -9.017 3.130 7.974 1.00 78.31 74 ARG A N 1
ATOM 568 C CA . ARG A 1 74 ? -9.999 4.156 7.610 1.00 78.31 74 ARG A CA 1
ATOM 569 C C . ARG A 1 74 ? -10.136 5.229 8.691 1.00 78.31 74 ARG A C 1
ATOM 571 O O . ARG A 1 74 ? -10.269 6.402 8.358 1.00 78.31 74 ARG A O 1
ATOM 578 N N . THR A 1 75 ? -10.117 4.835 9.965 1.00 76.38 75 THR A N 1
ATOM 579 C CA . THR A 1 75 ? -10.174 5.790 11.079 1.00 76.38 75 THR A CA 1
ATOM 580 C C . THR A 1 75 ? -8.940 6.693 11.077 1.00 76.38 75 THR A C 1
ATOM 582 O O . THR A 1 75 ? -9.081 7.885 11.322 1.00 76.38 75 THR A O 1
ATOM 585 N N . TRP A 1 76 ? -7.751 6.171 10.758 1.00 76.31 76 TRP A N 1
ATOM 586 C CA . TRP A 1 76 ? -6.545 6.993 10.604 1.00 76.31 76 TRP A CA 1
ATOM 587 C C . TRP A 1 76 ? -6.669 7.969 9.437 1.00 76.31 76 TRP A C 1
ATOM 589 O O . TRP A 1 76 ? -6.516 9.166 9.660 1.00 76.31 76 TRP A O 1
ATOM 599 N N . THR A 1 77 ? -7.036 7.490 8.243 1.00 76.00 77 THR A N 1
ATOM 600 C CA . THR A 1 77 ? -7.205 8.329 7.043 1.00 76.00 77 THR A CA 1
ATOM 601 C C . THR A 1 77 ? -8.242 9.438 7.264 1.00 76.00 77 THR A C 1
ATOM 603 O O . THR A 1 77 ? -8.062 10.570 6.825 1.00 76.00 77 THR A O 1
ATOM 606 N N . GLU A 1 78 ? -9.339 9.148 7.971 1.00 75.12 78 GLU A N 1
ATOM 607 C CA . GLU A 1 78 ? -10.347 10.157 8.330 1.00 75.12 78 GLU A CA 1
ATOM 608 C C . GLU A 1 78 ? -9.823 11.144 9.390 1.00 75.12 78 GLU A C 1
ATOM 610 O O . GLU A 1 78 ? -10.146 12.331 9.339 1.00 75.12 78 GLU A O 1
ATOM 615 N N . ALA A 1 79 ? -8.991 10.680 10.327 1.00 71.88 79 ALA A N 1
ATOM 616 C CA . ALA A 1 79 ? -8.467 11.476 11.436 1.00 71.88 79 ALA A CA 1
ATOM 617 C C . ALA A 1 79 ? -7.171 12.254 11.115 1.00 71.88 79 ALA A C 1
ATOM 619 O O . ALA A 1 79 ? -6.757 13.096 11.924 1.00 71.88 79 ALA A O 1
ATOM 620 N N . GLU A 1 80 ? -6.547 12.015 9.956 1.00 67.06 80 GLU A N 1
ATOM 621 C CA . GLU A 1 80 ? -5.484 12.858 9.382 1.00 67.06 80 GLU A CA 1
ATOM 622 C C . GLU A 1 80 ? -5.964 14.299 9.165 1.00 67.06 80 GLU A C 1
ATOM 624 O O . GLU A 1 80 ? -5.202 15.246 9.371 1.00 67.06 80 GLU A O 1
ATOM 629 N N . ILE A 1 81 ? -7.249 14.475 8.831 1.00 64.69 81 ILE A N 1
ATOM 630 C CA . ILE A 1 81 ? -7.879 15.783 8.595 1.00 64.69 81 ILE A CA 1
ATOM 631 C C . ILE A 1 81 ? -7.791 16.679 9.843 1.00 64.69 81 ILE A C 1
ATOM 633 O O . ILE A 1 81 ? -7.584 17.886 9.722 1.00 64.69 81 ILE A O 1
ATOM 637 N N . ASP A 1 82 ? -7.860 16.078 11.033 1.00 65.00 82 ASP A N 1
ATOM 638 C CA . ASP A 1 82 ? -7.871 16.783 12.318 1.00 65.00 82 ASP A CA 1
ATOM 639 C C . ASP A 1 82 ? -6.500 16.785 13.028 1.00 65.00 82 ASP A C 1
ATOM 641 O O . ASP A 1 82 ? -6.403 17.199 14.185 1.00 65.00 82 ASP A O 1
ATOM 645 N N . GLN A 1 83 ? -5.428 16.310 12.370 1.00 64.56 83 GLN A N 1
ATOM 646 C CA . GLN A 1 83 ? -4.072 16.176 12.943 1.00 64.56 83 GLN A CA 1
ATOM 647 C C . GLN A 1 83 ? -4.044 15.466 14.308 1.00 64.56 83 GLN A C 1
ATOM 649 O O . GLN A 1 83 ? -3.218 15.758 15.184 1.00 64.56 83 GLN A O 1
ATOM 654 N N . SER A 1 84 ? -4.967 14.527 14.501 1.00 70.88 84 SER A N 1
ATOM 655 C CA . SER A 1 84 ? -5.064 13.743 15.727 1.00 70.88 84 SER A CA 1
ATOM 656 C C . SER A 1 84 ? -3.808 12.886 15.943 1.00 70.88 84 SER A C 1
ATOM 658 O O . SER A 1 84 ? -3.019 12.653 15.027 1.00 70.88 84 SER A O 1
ATOM 660 N N . GLU A 1 85 ? -3.606 12.396 17.167 1.00 72.31 85 GLU A N 1
ATOM 661 C CA . GLU A 1 85 ? -2.536 11.429 17.459 1.00 72.31 85 GLU A CA 1
ATOM 662 C C . GLU A 1 85 ? -2.623 10.187 16.567 1.00 72.31 85 GLU A C 1
ATOM 664 O O . GLU A 1 85 ? -1.611 9.748 16.032 1.00 72.31 85 GLU A O 1
ATOM 669 N N . LEU A 1 86 ? -3.843 9.717 16.308 1.00 68.69 86 LEU A N 1
ATOM 670 C CA . LEU A 1 86 ? -4.113 8.596 15.411 1.00 68.69 86 LEU A CA 1
ATOM 671 C C . LEU A 1 86 ? -3.719 8.888 13.961 1.00 68.69 86 LEU A C 1
ATOM 673 O O . LEU A 1 86 ? -3.130 8.034 13.309 1.00 68.69 86 LEU A O 1
ATOM 677 N N . GLY A 1 87 ? -4.000 10.100 13.475 1.00 72.38 87 GLY A N 1
ATOM 678 C CA . GLY A 1 87 ? -3.576 10.531 12.141 1.00 72.38 87 GLY A CA 1
ATOM 679 C C . GLY A 1 87 ? -2.052 10.544 11.997 1.00 72.38 87 GLY A C 1
ATOM 680 O O . GLY A 1 87 ? -1.527 10.047 11.007 1.00 72.38 87 GLY A O 1
ATOM 681 N N . ARG A 1 88 ? -1.324 11.033 13.016 1.00 77.56 88 ARG A N 1
ATOM 682 C CA . ARG A 1 88 ? 0.152 11.042 13.000 1.00 77.56 88 ARG A CA 1
ATOM 683 C C . ARG A 1 88 ? 0.748 9.638 12.942 1.00 77.56 88 ARG A C 1
ATOM 685 O O . ARG A 1 88 ? 1.658 9.417 12.157 1.00 77.56 88 ARG A O 1
ATOM 692 N N . MET A 1 89 ? 0.206 8.695 13.714 1.00 75.19 89 MET A N 1
ATOM 693 C CA . MET A 1 89 ? 0.662 7.300 13.686 1.00 75.19 89 MET A CA 1
ATOM 694 C C . MET A 1 89 ? 0.478 6.667 12.299 1.00 75.19 89 MET A C 1
ATOM 696 O O . MET A 1 89 ? 1.366 5.967 11.822 1.00 75.19 89 MET A O 1
ATOM 700 N N . GLY A 1 90 ? -0.646 6.955 11.629 1.00 76.50 90 GLY A N 1
ATOM 701 C CA . GLY A 1 90 ? -0.869 6.540 10.243 1.00 76.50 90 GLY A CA 1
ATOM 702 C C . GLY A 1 90 ? 0.162 7.139 9.280 1.00 76.50 90 GLY A C 1
ATOM 703 O O . GLY A 1 90 ? 0.760 6.412 8.489 1.00 76.50 90 GLY A O 1
ATOM 704 N N . THR A 1 91 ? 0.427 8.446 9.389 1.00 79.69 91 THR A N 1
ATOM 705 C CA . THR A 1 91 ? 1.445 9.128 8.573 1.00 79.69 91 THR A CA 1
ATOM 706 C C . THR A 1 91 ? 2.846 8.542 8.783 1.00 79.69 91 THR A C 1
ATOM 708 O O . THR A 1 91 ? 3.561 8.332 7.802 1.00 79.69 91 THR A O 1
ATOM 711 N N . ASP A 1 92 ? 3.238 8.252 10.026 1.00 82.38 92 ASP A N 1
ATOM 712 C CA . ASP A 1 92 ? 4.552 7.678 10.341 1.00 82.38 92 ASP A CA 1
ATOM 713 C C . ASP A 1 92 ? 4.722 6.295 9.689 1.00 82.38 92 ASP A C 1
ATOM 715 O O . ASP A 1 92 ? 5.735 6.038 9.036 1.00 82.38 92 ASP A O 1
ATOM 719 N N . LEU A 1 93 ? 3.690 5.446 9.759 1.00 79.25 93 LEU A N 1
ATOM 720 C CA . LEU A 1 93 ? 3.710 4.109 9.160 1.00 79.25 93 LEU A CA 1
ATOM 721 C C . LEU A 1 93 ? 3.814 4.144 7.627 1.00 79.25 93 LEU A C 1
ATOM 723 O O . LEU A 1 93 ? 4.575 3.389 7.018 1.00 79.25 93 LEU A O 1
ATOM 727 N N . LEU A 1 94 ? 3.080 5.057 6.984 1.00 81.94 94 LEU A N 1
ATOM 728 C CA . LEU A 1 94 ? 3.207 5.292 5.542 1.00 81.94 94 LEU A CA 1
ATOM 729 C C . LEU A 1 94 ? 4.591 5.847 5.178 1.00 81.94 94 LEU A C 1
ATOM 731 O O . LEU A 1 94 ? 5.124 5.530 4.113 1.00 81.94 94 LEU A O 1
ATOM 735 N N . GLY A 1 95 ? 5.198 6.635 6.067 1.00 84.56 95 GLY A N 1
ATOM 736 C CA . GLY A 1 95 ? 6.573 7.105 5.938 1.00 84.56 95 GLY A CA 1
ATOM 737 C C . GLY A 1 95 ? 7.588 5.960 5.916 1.00 84.56 95 GLY A C 1
ATOM 738 O O . GLY A 1 95 ? 8.472 5.946 5.060 1.00 84.56 95 GLY A O 1
ATOM 739 N N . GLU A 1 96 ? 7.445 4.968 6.795 1.00 83.69 96 GLU A N 1
ATOM 740 C CA . GLU A 1 96 ? 8.318 3.784 6.820 1.00 83.69 96 GLU A CA 1
ATOM 741 C C . GLU A 1 96 ? 8.206 2.953 5.535 1.00 83.69 96 GLU A C 1
ATOM 743 O O . GLU A 1 96 ? 9.221 2.566 4.947 1.00 83.69 96 GLU A O 1
ATOM 748 N N . LEU A 1 97 ? 6.982 2.760 5.034 1.00 84.06 97 LEU A N 1
ATOM 749 C CA . LEU A 1 97 ? 6.744 2.126 3.734 1.00 84.06 97 LEU A CA 1
ATOM 750 C C . LEU A 1 97 ? 7.388 2.913 2.588 1.00 84.06 97 LEU A C 1
ATOM 752 O O . LEU A 1 97 ? 7.982 2.318 1.686 1.00 84.06 97 LEU A O 1
ATOM 756 N N . ALA A 1 98 ? 7.310 4.246 2.625 1.00 87.00 98 ALA A N 1
ATOM 757 C CA . ALA A 1 98 ? 7.938 5.098 1.621 1.00 87.00 98 ALA A CA 1
ATOM 758 C C . ALA A 1 98 ? 9.467 4.973 1.657 1.00 87.00 98 ALA A C 1
ATOM 760 O O . ALA A 1 98 ? 10.091 4.885 0.604 1.00 87.00 98 ALA A O 1
ATOM 761 N N . VAL A 1 99 ? 10.075 4.885 2.844 1.00 85.62 99 VAL A N 1
ATOM 762 C CA . VAL A 1 99 ? 11.519 4.639 2.991 1.00 85.62 99 VAL A CA 1
ATOM 763 C C . VAL A 1 99 ? 11.910 3.276 2.413 1.00 85.62 99 VAL A C 1
ATOM 765 O O . VAL A 1 99 ? 12.893 3.186 1.671 1.00 85.62 99 VAL A O 1
ATOM 768 N N . ALA A 1 100 ? 11.140 2.223 2.701 1.00 84.19 100 ALA A N 1
ATOM 769 C CA . ALA A 1 100 ? 11.389 0.891 2.152 1.00 84.19 100 ALA A CA 1
ATOM 770 C C . ALA A 1 100 ? 11.286 0.878 0.619 1.00 84.19 100 ALA A C 1
ATOM 772 O O . ALA A 1 100 ? 12.148 0.311 -0.052 1.00 84.19 100 ALA A O 1
ATOM 773 N N . LEU A 1 101 ? 10.286 1.563 0.055 1.00 82.38 101 LEU A N 1
ATOM 774 C CA . LEU A 1 101 ? 10.123 1.690 -1.392 1.00 82.38 101 LEU A CA 1
ATOM 775 C C . LEU A 1 101 ? 11.243 2.530 -2.027 1.00 82.38 101 LEU A C 1
ATOM 777 O O . LEU A 1 101 ? 11.780 2.144 -3.065 1.00 82.38 101 LEU A O 1
ATOM 781 N N . ALA A 1 102 ? 11.650 3.632 -1.390 1.00 83.56 102 ALA A N 1
ATOM 782 C CA . ALA A 1 102 ? 12.752 4.481 -1.847 1.00 83.56 102 ALA A CA 1
ATOM 783 C C . ALA A 1 102 ? 14.073 3.706 -1.948 1.00 83.56 102 ALA A C 1
ATOM 785 O O . ALA A 1 102 ? 14.850 3.936 -2.876 1.00 83.56 102 ALA A O 1
ATOM 786 N N . ALA A 1 103 ? 14.309 2.755 -1.037 1.00 82.44 103 ALA A N 1
ATOM 787 C CA . ALA A 1 103 ? 15.486 1.888 -1.065 1.00 82.44 103 ALA A CA 1
ATOM 788 C C . ALA A 1 103 ? 15.533 0.963 -2.295 1.00 82.44 103 ALA A C 1
ATOM 790 O O . ALA A 1 103 ? 16.623 0.553 -2.697 1.00 82.44 103 ALA A O 1
ATOM 791 N N . GLN A 1 104 ? 14.381 0.667 -2.906 1.00 77.25 104 GLN A N 1
ATOM 792 C CA . GLN A 1 104 ? 14.292 -0.146 -4.124 1.00 77.25 104 GLN A CA 1
ATOM 793 C C . GLN A 1 104 ? 14.346 0.683 -5.410 1.00 77.25 104 GLN A C 1
ATOM 795 O O . GLN A 1 104 ? 14.533 0.125 -6.494 1.00 77.25 104 GLN A O 1
ATOM 800 N N . LEU A 1 105 ? 14.201 2.009 -5.319 1.00 74.94 105 LEU A N 1
ATOM 801 C CA . LEU A 1 105 ? 14.325 2.876 -6.484 1.00 74.94 105 LEU A CA 1
ATOM 802 C C . LEU A 1 105 ? 15.774 2.858 -6.993 1.00 74.94 105 LEU A C 1
ATOM 804 O O . LEU A 1 105 ? 16.714 2.958 -6.198 1.00 74.94 105 LEU A O 1
ATOM 808 N N . PRO A 1 106 ? 15.994 2.757 -8.317 1.00 67.25 106 PRO A N 1
ATOM 809 C CA . PRO A 1 106 ? 17.331 2.703 -8.877 1.00 67.25 106 PRO A CA 1
ATOM 810 C C . PRO A 1 106 ? 18.123 3.937 -8.447 1.00 67.25 106 PRO A C 1
ATOM 812 O O . PRO A 1 106 ? 17.743 5.080 -8.709 1.00 67.25 106 PRO A O 1
ATOM 815 N N . ALA A 1 107 ? 19.259 3.700 -7.791 1.00 60.84 107 ALA A N 1
ATOM 816 C CA . ALA A 1 107 ? 20.158 4.776 -7.422 1.00 60.84 107 ALA A CA 1
ATOM 817 C C . ALA A 1 107 ? 20.659 5.476 -8.702 1.00 60.84 107 ALA A C 1
ATOM 819 O O . ALA A 1 107 ? 21.151 4.807 -9.624 1.00 60.84 107 ALA A O 1
ATOM 820 N N . PRO A 1 108 ? 20.600 6.815 -8.783 1.00 56.22 108 PRO A N 1
ATOM 821 C CA . PRO A 1 108 ? 21.208 7.532 -9.888 1.00 56.22 108 PRO A CA 1
ATOM 822 C C . PRO A 1 108 ? 22.692 7.165 -9.962 1.00 56.22 108 PRO A C 1
ATOM 824 O O . PRO A 1 108 ? 23.401 7.200 -8.954 1.00 56.22 108 PRO A O 1
ATOM 827 N N . LYS A 1 109 ? 23.200 6.872 -11.169 1.00 54.06 109 LYS A N 1
ATOM 828 C CA . LYS A 1 109 ? 24.613 6.490 -11.405 1.00 54.06 109 LYS A CA 1
ATOM 829 C C . LYS A 1 109 ? 25.633 7.507 -10.851 1.00 54.06 109 LYS A C 1
ATOM 831 O O . LYS A 1 109 ? 26.820 7.198 -10.779 1.00 54.06 109 LYS A O 1
ATOM 836 N N . ARG A 1 110 ? 25.182 8.712 -10.469 1.00 54.66 110 ARG A N 1
ATOM 837 C CA . ARG A 1 110 ? 25.890 9.716 -9.657 1.00 54.66 110 ARG A CA 1
ATOM 838 C C . ARG A 1 110 ? 24.902 10.475 -8.762 1.00 54.66 110 ARG A C 1
ATOM 840 O O . ARG A 1 110 ? 24.655 11.650 -9.012 1.00 54.66 110 ARG A O 1
ATOM 847 N N . ALA A 1 111 ? 24.331 9.807 -7.764 1.00 53.56 111 ALA A N 1
ATOM 848 C CA . ALA A 1 111 ? 23.352 10.422 -6.872 1.00 53.56 111 ALA A CA 1
ATOM 849 C C . ALA A 1 111 ? 23.937 11.652 -6.156 1.00 53.56 111 ALA A C 1
ATOM 851 O O . ALA A 1 111 ? 24.798 11.542 -5.278 1.00 53.56 111 ALA A O 1
ATOM 852 N N . LYS A 1 112 ? 23.478 12.843 -6.540 1.00 58.16 112 LYS A N 1
ATOM 853 C CA . LYS A 1 112 ? 23.627 14.046 -5.714 1.00 58.16 112 LYS A CA 1
ATOM 854 C C . LYS A 1 112 ? 22.601 13.971 -4.583 1.00 58.16 112 LYS A C 1
ATOM 856 O O . LYS A 1 112 ? 21.578 13.313 -4.718 1.00 58.16 112 LYS A O 1
ATOM 861 N N . ALA A 1 113 ? 22.825 14.700 -3.488 1.00 59.19 113 ALA A N 1
ATOM 862 C CA . ALA A 1 113 ? 21.858 14.776 -2.384 1.00 59.19 113 ALA A CA 1
ATOM 863 C C . ALA A 1 113 ? 20.434 15.152 -2.852 1.00 59.19 113 ALA A C 1
ATOM 865 O O . ALA A 1 113 ? 19.460 14.671 -2.289 1.00 59.19 113 ALA A O 1
ATOM 866 N N . ARG A 1 114 ? 20.327 15.957 -3.919 1.00 57.19 114 ARG A N 1
ATOM 867 C CA . ARG A 1 114 ? 19.061 16.308 -4.574 1.00 57.19 114 ARG A CA 1
ATOM 868 C C . ARG A 1 114 ? 18.343 15.098 -5.183 1.00 57.19 114 ARG A C 1
AT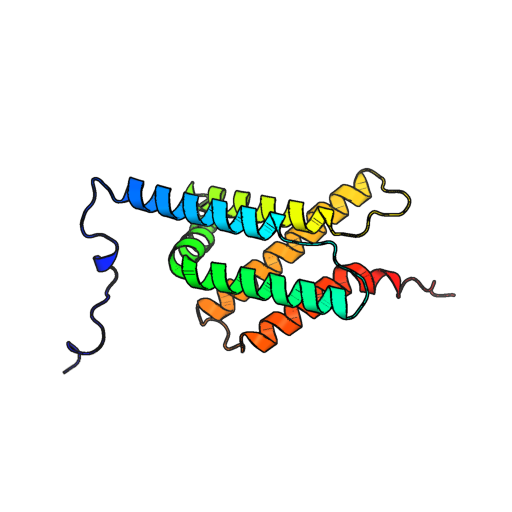OM 870 O O . ARG A 1 114 ? 17.152 14.962 -4.971 1.00 57.19 114 ARG A O 1
ATOM 877 N N . ASP A 1 115 ? 19.070 14.198 -5.839 1.00 59.34 115 ASP A N 1
ATOM 878 C CA . ASP A 1 115 ? 18.475 13.026 -6.487 1.00 59.34 115 ASP A CA 1
ATOM 879 C C . ASP A 1 115 ? 17.921 12.024 -5.453 1.00 59.34 115 ASP A C 1
ATOM 881 O O . ASP A 1 115 ? 16.951 11.325 -5.718 1.00 59.34 115 ASP A O 1
ATOM 885 N N . ARG A 1 116 ? 18.510 11.965 -4.246 1.00 59.16 116 ARG A N 1
ATOM 886 C CA . ARG A 1 116 ? 17.964 11.158 -3.139 1.00 59.16 116 ARG A CA 1
ATOM 887 C C . ARG A 1 116 ? 16.661 11.748 -2.600 1.00 59.16 116 ARG A C 1
ATOM 889 O O . ARG A 1 116 ? 15.716 11.007 -2.385 1.00 59.16 116 ARG A O 1
ATOM 896 N N . ILE A 1 117 ? 16.613 13.071 -2.432 1.00 57.84 117 ILE A N 1
ATOM 897 C CA . ILE A 1 117 ? 15.390 13.783 -2.032 1.00 57.84 117 ILE A CA 1
ATOM 898 C C . ILE A 1 117 ? 14.284 13.565 -3.075 1.00 57.84 117 ILE A C 1
ATOM 900 O O . ILE A 1 117 ? 13.135 13.351 -2.705 1.00 57.84 117 ILE A O 1
ATOM 904 N N . ASP A 1 118 ? 14.631 13.560 -4.364 1.00 73.69 118 ASP A N 1
ATOM 905 C CA . ASP A 1 118 ? 13.676 13.284 -5.439 1.00 73.69 118 ASP A CA 1
ATOM 906 C C . ASP A 1 118 ? 13.143 11.832 -5.367 1.00 73.69 118 ASP A C 1
ATOM 908 O O . ASP A 1 118 ? 11.944 11.620 -5.546 1.00 73.69 118 ASP A O 1
ATOM 912 N N . ASN A 1 119 ? 13.985 10.848 -5.016 1.00 76.44 119 ASN A N 1
ATOM 913 C CA . ASN A 1 119 ? 13.557 9.460 -4.779 1.00 76.44 119 ASN A CA 1
ATOM 914 C C . ASN A 1 119 ? 12.661 9.311 -3.539 1.00 76.44 119 ASN A C 1
ATOM 916 O O . ASN A 1 119 ? 11.662 8.601 -3.608 1.00 76.44 119 ASN A O 1
ATOM 920 N N . ASP A 1 120 ? 12.981 9.985 -2.431 1.00 80.12 120 ASP A N 1
ATOM 921 C CA . ASP A 1 120 ? 12.168 9.945 -1.206 1.00 80.12 120 ASP A CA 1
ATOM 922 C C . ASP A 1 120 ? 10.758 10.512 -1.475 1.00 80.12 120 ASP A C 1
ATOM 924 O O . ASP A 1 120 ? 9.749 9.927 -1.079 1.00 80.12 120 ASP A O 1
ATOM 928 N N . VAL A 1 121 ? 10.672 11.619 -2.224 1.00 81.12 121 VAL A N 1
ATOM 929 C CA . VAL A 1 121 ? 9.393 12.225 -2.635 1.00 81.12 121 VAL A CA 1
ATOM 930 C C . VAL A 1 121 ? 8.639 11.333 -3.623 1.00 81.12 121 VAL A C 1
ATOM 932 O O . VAL A 1 121 ? 7.421 11.189 -3.502 1.00 81.12 121 VAL A O 1
ATOM 935 N N . ALA A 1 122 ? 9.333 10.717 -4.583 1.00 81.88 122 ALA A N 1
ATOM 936 C CA . ALA A 1 122 ? 8.718 9.784 -5.524 1.00 81.88 122 ALA A CA 1
ATOM 937 C C . ALA A 1 122 ? 8.150 8.555 -4.803 1.00 81.88 122 ALA A C 1
ATOM 939 O O . ALA A 1 122 ? 7.006 8.176 -5.045 1.00 81.88 122 ALA A O 1
ATOM 940 N N . ALA A 1 123 ? 8.905 7.971 -3.873 1.00 85.62 123 ALA A N 1
ATOM 941 C CA . ALA A 1 123 ? 8.453 6.834 -3.084 1.00 85.62 123 ALA A CA 1
ATOM 942 C C . ALA A 1 123 ? 7.248 7.191 -2.208 1.00 85.62 123 ALA A C 1
ATOM 944 O O . ALA A 1 123 ? 6.271 6.444 -2.183 1.00 85.62 123 ALA A O 1
ATOM 945 N N . LEU A 1 124 ? 7.264 8.363 -1.566 1.00 86.69 124 LEU A N 1
ATOM 946 C CA . LEU A 1 124 ? 6.114 8.857 -0.811 1.00 86.69 124 LEU A CA 1
ATOM 947 C C . LEU A 1 124 ? 4.878 9.025 -1.704 1.00 86.69 124 LEU A C 1
ATOM 949 O O . LEU A 1 124 ? 3.784 8.623 -1.316 1.00 86.69 124 LEU A O 1
ATOM 953 N N . ALA A 1 125 ? 5.039 9.572 -2.912 1.00 87.81 125 ALA A N 1
ATOM 954 C CA . ALA A 1 125 ? 3.938 9.713 -3.864 1.00 87.81 125 ALA A CA 1
ATOM 955 C C . ALA A 1 125 ? 3.365 8.352 -4.296 1.00 87.81 125 ALA A C 1
ATOM 957 O O . ALA A 1 125 ? 2.146 8.202 -4.391 1.00 87.81 125 ALA A O 1
ATOM 958 N N . LEU A 1 126 ? 4.224 7.353 -4.521 1.00 88.00 126 LEU A N 1
ATOM 959 C CA . LEU A 1 126 ? 3.803 5.994 -4.867 1.00 88.00 126 LEU A CA 1
ATOM 960 C C . LEU A 1 126 ? 3.062 5.321 -3.705 1.00 88.00 126 LEU A C 1
ATOM 962 O O . LEU A 1 126 ? 1.995 4.752 -3.925 1.00 88.00 126 LEU A O 1
ATOM 966 N N . VAL A 1 127 ? 3.566 5.432 -2.472 1.00 89.50 127 VAL A N 1
ATOM 967 C CA . VAL A 1 127 ? 2.879 4.899 -1.283 1.00 89.50 127 VAL A CA 1
ATOM 968 C C . VAL A 1 127 ? 1.534 5.586 -1.071 1.00 89.50 127 VAL A C 1
ATOM 970 O O . VAL A 1 127 ? 0.536 4.898 -0.872 1.00 89.50 127 VAL A O 1
ATOM 973 N N . ALA A 1 128 ? 1.471 6.913 -1.202 1.00 89.44 128 ALA A N 1
ATOM 974 C CA . ALA A 1 128 ? 0.215 7.653 -1.116 1.00 89.44 128 ALA A CA 1
ATOM 975 C C . ALA A 1 128 ? -0.789 7.201 -2.190 1.00 89.44 128 ALA A C 1
ATOM 977 O O . ALA A 1 128 ? -1.974 7.055 -1.907 1.00 89.44 128 ALA A O 1
ATOM 978 N N . MET A 1 129 ? -0.333 6.927 -3.416 1.00 91.25 129 MET A N 1
ATOM 979 C CA . MET A 1 129 ? -1.187 6.388 -4.478 1.00 91.25 129 MET A CA 1
ATOM 980 C C . MET A 1 129 ? -1.714 4.985 -4.138 1.00 91.25 129 MET A C 1
ATOM 982 O O . MET A 1 129 ? -2.906 4.726 -4.313 1.00 91.25 129 MET A O 1
ATOM 986 N N . ILE A 1 130 ? -0.847 4.095 -3.644 1.00 91.56 130 ILE A N 1
ATOM 987 C CA . ILE A 1 130 ? -1.207 2.722 -3.257 1.00 91.56 130 ILE A CA 1
ATOM 988 C C . ILE A 1 130 ? -2.227 2.738 -2.112 1.00 91.56 130 ILE A C 1
ATOM 990 O O . ILE A 1 130 ? -3.276 2.098 -2.217 1.00 91.56 130 ILE A O 1
ATOM 994 N N . GLU A 1 131 ? -1.943 3.487 -1.046 1.00 90.88 131 GLU A N 1
ATOM 995 C CA . GLU A 1 131 ? -2.823 3.662 0.115 1.00 90.88 131 GLU A CA 1
ATOM 996 C C . GLU A 1 131 ? -4.192 4.180 -0.331 1.00 90.88 131 GLU A C 1
ATOM 998 O O . GLU A 1 131 ? -5.223 3.549 -0.073 1.00 90.88 131 GLU A O 1
ATOM 10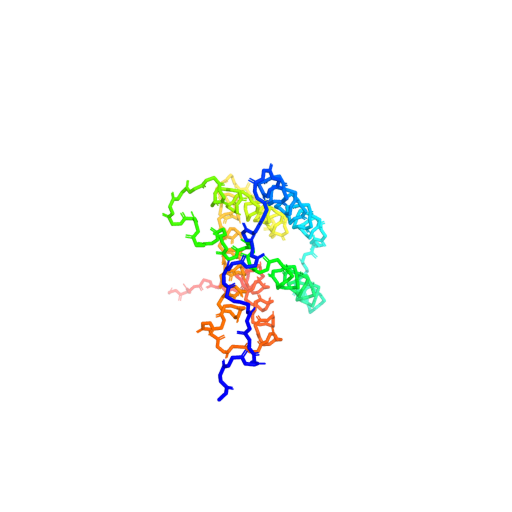03 N N . ARG A 1 132 ? -4.199 5.272 -1.104 1.00 89.75 132 ARG A N 1
ATOM 1004 C CA . ARG A 1 132 ? -5.432 5.975 -1.446 1.00 89.75 132 ARG A CA 1
ATOM 1005 C C . ARG A 1 132 ? -6.338 5.151 -2.349 1.00 89.75 132 ARG A C 1
ATOM 1007 O O . ARG A 1 132 ? -7.563 5.231 -2.217 1.00 89.75 132 ARG A O 1
ATOM 1014 N N . PHE A 1 133 ? -5.764 4.362 -3.259 1.00 91.25 133 PHE A N 1
ATOM 1015 C CA . PHE A 1 133 ? -6.544 3.479 -4.124 1.00 91.25 133 PHE A CA 1
ATOM 1016 C C . PHE A 1 133 ? -7.151 2.318 -3.319 1.00 91.25 133 PHE A C 1
ATOM 1018 O O . PHE A 1 133 ? -8.349 2.055 -3.448 1.00 91.25 133 PHE A O 1
ATOM 1025 N N . ASN A 1 134 ? -6.386 1.709 -2.403 1.00 90.75 134 ASN A N 1
ATOM 1026 C CA . ASN A 1 134 ? -6.922 0.692 -1.489 1.00 90.75 134 ASN A CA 1
ATOM 1027 C C . ASN A 1 134 ? -8.079 1.250 -0.651 1.00 90.75 134 ASN A C 1
ATOM 1029 O O . ASN A 1 134 ? -9.141 0.625 -0.587 1.00 90.75 134 ASN A O 1
ATOM 1033 N N . TYR A 1 135 ? -7.930 2.461 -0.103 1.00 88.44 135 TYR A N 1
ATOM 1034 C CA . TYR A 1 135 ? -9.016 3.145 0.597 1.00 88.44 135 TYR A CA 1
ATOM 1035 C C . TYR A 1 135 ? -10.266 3.287 -0.284 1.00 88.44 135 TYR A C 1
ATOM 1037 O O . TYR A 1 135 ? -11.373 2.979 0.160 1.00 88.44 135 TYR A O 1
ATOM 1045 N N . PHE A 1 136 ? -10.128 3.751 -1.533 1.00 89.00 136 PHE A N 1
ATOM 1046 C CA . PHE A 1 136 ? -11.275 3.984 -2.421 1.00 89.00 136 PHE A CA 1
ATOM 1047 C C . PHE A 1 136 ? -12.052 2.708 -2.751 1.00 89.00 136 PHE A C 1
ATOM 1049 O O . PHE A 1 136 ? -13.286 2.735 -2.772 1.00 89.00 136 PHE A O 1
ATOM 1056 N N . VAL A 1 137 ? -11.340 1.608 -2.992 1.00 87.81 137 VAL A N 1
ATOM 1057 C CA . VAL A 1 137 ? -11.955 0.315 -3.309 1.00 87.81 137 VAL A CA 1
ATOM 1058 C C . VAL A 1 137 ? -12.619 -0.282 -2.070 1.00 87.81 137 VAL A C 1
ATOM 1060 O O . VAL A 1 137 ? -13.796 -0.636 -2.116 1.00 87.81 137 VAL A O 1
ATOM 1063 N N . LEU A 1 138 ? -11.922 -0.314 -0.931 1.00 84.69 138 LEU A N 1
ATOM 1064 C CA . LEU A 1 138 ? -12.438 -0.935 0.296 1.00 84.69 138 LEU A CA 1
ATOM 1065 C C . LEU A 1 138 ? -13.561 -0.132 0.960 1.00 84.69 138 LEU A C 1
ATOM 1067 O O . LEU A 1 138 ? -14.461 -0.708 1.569 1.00 84.69 138 LEU A O 1
ATOM 1071 N N . SER A 1 139 ? -13.558 1.195 0.816 1.00 83.94 139 SER A N 1
ATOM 1072 C CA . SER A 1 139 ? -14.674 2.041 1.262 1.00 83.94 139 SER A CA 1
ATOM 1073 C C . SER A 1 139 ? -15.893 1.982 0.331 1.00 83.94 139 SER A C 1
ATOM 1075 O O . SER A 1 139 ? -16.935 2.549 0.662 1.00 83.94 139 SER A O 1
ATOM 1077 N N . GLY A 1 140 ? -15.782 1.319 -0.828 1.00 84.31 140 GLY A N 1
ATOM 1078 C CA . GLY A 1 140 ? -16.834 1.256 -1.842 1.00 84.31 140 GLY A CA 1
ATOM 1079 C C . GLY A 1 140 ? -17.080 2.584 -2.568 1.00 84.31 140 GLY A C 1
ATOM 1080 O O . GLY A 1 140 ? -18.105 2.732 -3.233 1.00 84.31 140 GLY A O 1
ATOM 1081 N N . GLN A 1 141 ? -16.169 3.558 -2.448 1.00 82.12 141 GLN A N 1
ATOM 1082 C CA . GLN A 1 141 ? -16.249 4.836 -3.168 1.00 82.12 141 GLN A CA 1
ATOM 1083 C C . GLN A 1 141 ? -15.995 4.662 -4.670 1.00 82.12 141 GLN A C 1
ATOM 1085 O O . GLN A 1 141 ? -16.522 5.429 -5.477 1.00 82.12 141 GLN A O 1
ATOM 1090 N N . VAL A 1 142 ? -15.217 3.643 -5.044 1.00 84.56 142 VAL A N 1
ATOM 1091 C CA . VAL A 1 142 ? -14.952 3.260 -6.432 1.00 84.56 142 VAL A CA 1
ATOM 1092 C C . VAL A 1 142 ? -15.238 1.772 -6.608 1.00 84.56 142 VAL A C 1
ATOM 1094 O O . VAL A 1 142 ? -14.711 0.937 -5.880 1.00 84.56 142 VAL A O 1
ATOM 1097 N N . GLY A 1 143 ? -16.050 1.432 -7.609 1.00 79.12 143 GLY A N 1
ATOM 1098 C CA . GLY A 1 143 ? -16.276 0.049 -8.025 1.00 79.12 143 GLY A CA 1
ATOM 1099 C C . GLY A 1 143 ? -15.169 -0.426 -8.958 1.00 79.12 143 GLY A C 1
ATOM 1100 O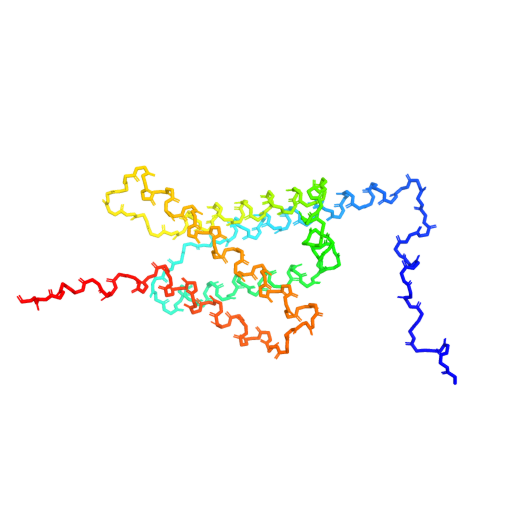 O . GLY A 1 143 ? -15.374 -0.456 -10.170 1.00 79.12 143 GLY A O 1
ATOM 1101 N N . ALA A 1 144 ? -14.002 -0.754 -8.407 1.00 82.44 144 ALA A N 1
ATOM 1102 C CA . ALA A 1 144 ? -12.925 -1.407 -9.144 1.00 82.44 144 ALA A CA 1
ATOM 1103 C C . ALA A 1 144 ? -12.765 -2.853 -8.668 1.00 82.44 144 ALA A C 1
ATOM 1105 O O . ALA A 1 144 ? -12.880 -3.142 -7.478 1.00 82.44 144 ALA A O 1
ATOM 1106 N N . ASP A 1 145 ? -12.500 -3.751 -9.612 1.00 89.94 145 ASP A N 1
ATOM 1107 C CA . ASP A 1 145 ? -12.087 -5.113 -9.296 1.00 89.94 145 ASP A CA 1
ATOM 1108 C C . ASP A 1 145 ? -10.690 -5.103 -8.651 1.00 89.94 145 ASP A C 1
ATOM 1110 O O . ASP A 1 145 ? -9.815 -4.332 -9.060 1.00 89.94 145 ASP A O 1
ATOM 1114 N N . ARG A 1 146 ? -10.486 -5.944 -7.629 1.00 87.94 146 ARG A N 1
ATOM 1115 C CA . ARG A 1 146 ? -9.237 -5.968 -6.857 1.00 87.94 146 ARG A CA 1
ATOM 1116 C C . ARG A 1 146 ? -8.046 -6.352 -7.730 1.00 87.94 146 ARG A C 1
ATOM 1118 O O . ARG A 1 146 ? -6.995 -5.731 -7.601 1.00 87.94 146 ARG A O 1
ATOM 1125 N N . ASP A 1 147 ? -8.198 -7.331 -8.616 1.00 92.25 147 ASP A N 1
ATOM 1126 C CA . ASP A 1 147 ? -7.099 -7.756 -9.481 1.00 92.25 147 ASP A CA 1
ATOM 1127 C C . ASP A 1 147 ? -6.756 -6.675 -10.501 1.00 92.25 147 ASP A C 1
ATOM 1129 O O . ASP A 1 147 ? -5.580 -6.356 -10.669 1.00 92.25 147 ASP A O 1
ATOM 1133 N N . ALA A 1 148 ? -7.767 -6.018 -11.076 1.00 92.06 148 ALA A N 1
ATOM 1134 C CA . ALA A 1 148 ? -7.550 -4.875 -11.962 1.00 92.06 148 ALA A CA 1
ATOM 1135 C C . ALA A 1 148 ? -6.837 -3.700 -11.259 1.00 92.06 148 ALA A C 1
ATOM 1137 O O . ALA A 1 148 ? -5.963 -3.062 -11.854 1.00 92.06 148 ALA A O 1
ATOM 1138 N N . MET A 1 149 ? -7.179 -3.414 -9.995 1.00 93.31 149 MET A N 1
ATOM 1139 C CA . MET A 1 149 ? -6.478 -2.413 -9.179 1.00 93.31 149 MET A CA 1
ATOM 1140 C C . MET A 1 149 ? -5.010 -2.805 -8.968 1.00 93.31 149 MET A C 1
ATOM 1142 O O . MET A 1 149 ? -4.123 -1.975 -9.170 1.00 93.31 149 MET A O 1
ATOM 1146 N N . LEU A 1 150 ? -4.750 -4.057 -8.581 1.00 95.25 150 LEU A N 1
ATOM 1147 C CA . LEU A 1 150 ? -3.397 -4.554 -8.329 1.00 95.25 150 LEU A CA 1
ATOM 1148 C C . LEU A 1 150 ? -2.532 -4.542 -9.591 1.00 95.25 150 LEU A C 1
ATOM 1150 O O . LEU A 1 150 ? -1.384 -4.109 -9.519 1.00 95.25 150 LEU A O 1
ATOM 1154 N N . ASP A 1 151 ? -3.078 -4.958 -10.734 1.00 95.25 151 ASP A N 1
ATOM 1155 C CA . ASP A 1 151 ? -2.376 -4.901 -12.019 1.00 95.25 151 ASP A CA 1
ATOM 1156 C C . ASP A 1 151 ? -2.041 -3.457 -12.404 1.00 95.25 151 ASP A C 1
ATOM 1158 O O . ASP A 1 151 ? -0.895 -3.158 -12.731 1.00 95.25 151 ASP A O 1
ATOM 1162 N N . THR A 1 152 ? -3.003 -2.539 -12.267 1.00 93.94 152 THR A N 1
ATOM 1163 C CA . THR A 1 152 ? -2.797 -1.114 -12.579 1.00 93.94 152 THR A CA 1
ATOM 1164 C C . THR A 1 152 ? -1.724 -0.483 -11.690 1.00 93.94 152 THR A C 1
ATOM 1166 O O . THR A 1 152 ? -0.883 0.276 -12.175 1.00 93.94 152 THR A O 1
ATOM 1169 N N . LEU A 1 153 ? -1.743 -0.777 -10.386 1.00 93.62 153 LEU A N 1
ATOM 1170 C CA . LEU A 1 153 ? -0.736 -0.285 -9.446 1.00 93.62 153 LEU A CA 1
ATOM 1171 C C . LEU A 1 153 ? 0.644 -0.876 -9.748 1.00 93.62 153 LEU A C 1
ATOM 1173 O O . LEU A 1 153 ? 1.624 -0.132 -9.743 1.00 93.62 153 LEU A O 1
ATOM 1177 N N . ALA A 1 154 ? 0.723 -2.177 -10.040 1.00 93.62 154 ALA A N 1
ATOM 1178 C CA . ALA A 1 154 ? 1.978 -2.837 -10.386 1.00 93.62 154 ALA A CA 1
ATOM 1179 C C . ALA A 1 154 ? 2.589 -2.239 -11.660 1.00 93.62 154 ALA A C 1
ATOM 1181 O O . ALA A 1 154 ? 3.769 -1.895 -11.648 1.00 93.62 154 ALA A O 1
ATOM 1182 N N . ASP A 1 155 ? 1.787 -2.045 -12.710 1.00 91.94 155 ASP A N 1
ATOM 1183 C CA . ASP A 1 155 ? 2.224 -1.418 -13.963 1.00 91.94 155 ASP A CA 1
ATOM 1184 C C . ASP A 1 155 ? 2.692 0.022 -13.719 1.00 91.94 155 ASP A C 1
ATOM 1186 O O . ASP A 1 155 ? 3.805 0.386 -14.084 1.00 91.94 155 ASP A O 1
ATOM 1190 N N . SER A 1 156 ? 1.885 0.828 -13.020 1.00 89.25 156 SER A N 1
ATOM 1191 C CA . SER A 1 156 ? 2.185 2.248 -12.782 1.00 89.25 156 SER A CA 1
ATOM 1192 C C . SER A 1 156 ? 3.458 2.450 -11.963 1.00 89.25 156 SER A C 1
ATOM 1194 O O . SER A 1 156 ? 4.262 3.331 -12.268 1.00 89.25 156 SER A O 1
ATOM 1196 N N . VAL A 1 157 ? 3.649 1.647 -10.913 1.00 88.25 157 VAL A N 1
ATOM 1197 C CA . VAL A 1 157 ? 4.861 1.697 -10.091 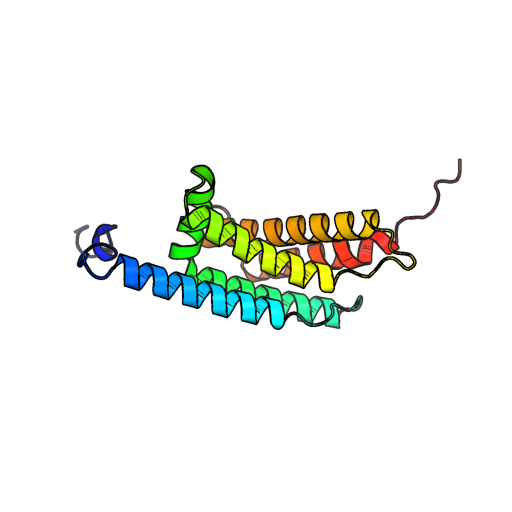1.00 88.25 157 VAL A CA 1
ATOM 1198 C C . VAL A 1 157 ? 6.051 1.196 -10.910 1.00 88.25 157 VAL A C 1
ATOM 1200 O O . VAL A 1 157 ? 7.063 1.884 -10.965 1.00 88.25 157 VAL A O 1
ATOM 1203 N N . HIS A 1 158 ? 5.946 0.054 -11.595 1.00 88.06 158 HIS A N 1
ATOM 1204 C CA . HIS A 1 158 ? 7.049 -0.499 -12.392 1.00 88.06 158 HIS A CA 1
ATOM 1205 C C . HIS A 1 158 ? 7.498 0.464 -13.505 1.00 88.06 158 HIS A C 1
ATOM 1207 O O . HIS A 1 158 ? 8.691 0.750 -13.631 1.00 88.06 158 HIS A O 1
ATOM 1213 N N . ASP A 1 159 ? 6.552 1.079 -14.217 1.00 85.62 159 ASP A N 1
ATOM 1214 C CA . ASP A 1 159 ? 6.821 2.103 -15.230 1.00 85.62 159 ASP A CA 1
ATOM 1215 C C . ASP A 1 159 ? 7.388 3.395 -14.627 1.00 85.62 159 ASP A C 1
ATOM 1217 O O . ASP A 1 159 ? 8.263 4.023 -15.224 1.00 85.62 159 ASP A O 1
ATOM 1221 N N . ALA A 1 160 ? 6.959 3.807 -13.432 1.00 81.44 160 ALA A N 1
ATOM 1222 C CA . ALA A 1 160 ? 7.561 4.958 -12.758 1.00 81.44 160 ALA A CA 1
ATOM 1223 C C . ALA A 1 160 ? 9.030 4.693 -12.386 1.00 81.44 160 ALA A C 1
ATOM 1225 O O . ALA A 1 160 ? 9.875 5.583 -12.512 1.00 81.44 160 ALA A O 1
ATOM 1226 N N . VAL A 1 161 ? 9.344 3.463 -11.970 1.00 80.00 161 VAL A N 1
ATOM 1227 C CA . VAL A 1 161 ? 10.696 3.050 -11.571 1.00 80.00 161 VAL A CA 1
ATOM 1228 C C . VAL A 1 161 ? 11.620 2.851 -12.782 1.00 80.00 161 VAL A C 1
ATOM 1230 O O . VAL A 1 161 ? 12.791 3.235 -12.723 1.00 80.00 161 VAL A O 1
ATOM 1233 N N . PHE A 1 162 ? 11.119 2.291 -13.891 1.00 82.56 162 PHE A N 1
ATOM 1234 C CA . PHE A 1 162 ? 11.950 1.891 -15.042 1.00 82.56 162 PHE A CA 1
ATOM 1235 C C . PHE A 1 162 ? 11.621 2.593 -16.368 1.00 82.56 162 PHE A C 1
ATOM 1237 O O . PHE A 1 162 ? 12.505 2.749 -17.214 1.00 82.56 162 PHE A O 1
ATOM 1244 N N . GLY A 1 163 ? 10.389 3.056 -16.565 1.00 65.69 163 GLY A N 1
ATOM 1245 C CA . GLY A 1 163 ? 9.892 3.658 -17.809 1.00 65.69 163 GLY A CA 1
ATOM 1246 C C . GLY A 1 163 ? 10.471 5.043 -18.117 1.00 65.69 163 GLY A C 1
ATOM 1247 O O . GLY A 1 163 ? 10.709 5.369 -19.281 1.00 65.69 163 GLY A O 1
ATOM 1248 N N . ALA A 1 164 ? 10.845 5.829 -17.100 1.00 52.72 164 ALA A N 1
ATOM 1249 C CA . ALA A 1 164 ? 11.521 7.119 -17.303 1.00 52.72 164 ALA A CA 1
ATOM 1250 C C . ALA A 1 164 ? 12.940 6.987 -17.908 1.00 52.72 164 ALA A C 1
ATOM 1252 O O . ALA A 1 164 ? 13.492 7.963 -18.423 1.00 52.72 164 ALA A O 1
ATOM 1253 N N . ALA A 1 165 ? 13.533 5.786 -17.909 1.00 47.34 165 ALA A N 1
ATOM 1254 C CA . ALA A 1 165 ? 14.825 5.537 -18.548 1.00 47.34 165 ALA A CA 1
ATOM 1255 C C . ALA A 1 165 ? 14.742 5.434 -20.088 1.00 47.34 165 ALA A C 1
ATOM 1257 O O . ALA A 1 165 ? 15.782 5.480 -20.751 1.00 47.34 165 ALA A O 1
ATOM 1258 N N . ALA A 1 166 ? 13.540 5.322 -20.670 1.00 42.22 166 ALA A N 1
ATOM 1259 C CA . ALA A 1 166 ? 13.350 5.102 -22.107 1.00 42.22 166 ALA A CA 1
ATOM 1260 C C . ALA A 1 166 ? 13.101 6.385 -22.934 1.00 42.22 166 ALA A C 1
ATOM 1262 O O . ALA A 1 166 ? 13.347 6.376 -24.142 1.00 42.22 166 ALA A O 1
ATOM 1263 N N . GLU A 1 167 ? 12.680 7.502 -22.324 1.00 40.50 167 GLU A N 1
ATOM 1264 C CA . GLU A 1 167 ? 12.183 8.675 -23.074 1.00 40.50 167 GLU A CA 1
ATOM 1265 C C . GLU A 1 167 ? 13.090 9.920 -23.108 1.00 40.50 167 GLU A C 1
ATOM 1267 O O . GLU A 1 167 ? 12.690 10.954 -23.641 1.00 40.50 167 GLU A O 1
ATOM 1272 N N . HIS A 1 168 ? 14.354 9.858 -22.670 1.00 38.47 168 HIS A N 1
ATOM 1273 C CA . HIS A 1 168 ? 15.297 10.958 -22.943 1.00 38.47 168 HIS A CA 1
ATOM 1274 C C . HIS A 1 168 ? 16.019 10.790 -24.293 1.00 38.47 168 HIS A C 1
ATOM 1276 O O . HIS A 1 168 ? 17.246 10.694 -24.362 1.00 38.47 168 HIS A O 1
ATOM 1282 N N . ARG A 1 169 ? 15.262 10.776 -25.400 1.00 36.47 169 ARG A N 1
ATOM 1283 C CA . ARG A 1 169 ? 15.821 11.135 -26.715 1.00 36.47 169 ARG A CA 1
ATOM 1284 C C . ARG A 1 169 ? 15.801 12.661 -26.834 1.00 36.47 169 ARG A C 1
ATOM 1286 O O . ARG A 1 169 ? 14.722 13.245 -26.734 1.00 36.47 169 ARG A O 1
ATOM 1293 N N . PRO A 1 170 ? 16.945 13.327 -27.070 1.00 38.66 170 PRO A N 1
ATOM 1294 C CA . PRO A 1 170 ? 16.952 14.767 -27.265 1.00 38.66 170 PRO A CA 1
ATOM 1295 C C . PRO A 1 170 ? 16.093 15.108 -28.484 1.00 38.66 170 PRO A C 1
ATOM 1297 O O . PRO A 1 170 ? 16.278 14.544 -29.566 1.00 38.66 170 PRO A O 1
ATOM 1300 N N . ARG A 1 171 ? 15.148 16.037 -28.310 1.00 41.19 171 ARG A N 1
ATOM 1301 C CA . ARG A 1 171 ? 14.502 16.706 -29.439 1.00 41.19 171 ARG A CA 1
ATOM 1302 C C . ARG A 1 171 ? 15.584 17.489 -30.172 1.00 41.19 171 ARG A C 1
ATOM 1304 O O . ARG A 1 171 ? 16.025 18.530 -29.698 1.00 41.19 171 ARG A O 1
ATOM 1311 N N . VAL A 1 172 ? 16.035 16.940 -31.294 1.00 48.88 172 VAL A N 1
ATOM 1312 C CA . VAL A 1 172 ? 16.859 17.659 -32.262 1.00 48.88 172 VAL A CA 1
ATOM 1313 C C . VAL A 1 172 ? 15.969 18.755 -32.849 1.00 48.88 172 VAL A C 1
ATOM 1315 O O . VAL A 1 172 ? 14.961 18.442 -33.483 1.00 48.88 172 VAL A O 1
ATOM 1318 N N . SER A 1 173 ? 16.298 20.015 -32.557 1.00 54.69 173 SER A N 1
ATOM 1319 C CA . SER A 1 173 ? 15.810 21.180 -33.303 1.00 54.69 173 SER A CA 1
ATOM 1320 C C . SER A 1 173 ? 16.718 21.439 -34.491 1.00 54.69 173 SER A C 1
ATOM 1322 O O . SER A 1 173 ? 17.949 21.433 -34.246 1.00 54.69 173 SER A O 1
#

pLDDT: mean 75.44, std 17.88, range [34.78, 96.19]

Secondary structure (DSSP, 8-state):
--SSS----GGGGTS-TTSHHHHHHHHHHHHHHHHHHHHHT-PPPPSSHHHHHHHHHHHHHHHHHHHHTHHHHHHHHHHTTTT-HHHHHHHHHHHHHHHHHHHHSPPPTT--HHHHHHHHHHHHHHHHHHHHHHHHHHTTSS---HHHHHHHHHHHHHHHHHGGGS-------

Sequence (173 aa):
DIVKAAKTSHGTFYLYFSNKEALFAALVADVADEMADLAASLEPITADAAGREALRAWLSRFSELYERYGPILRTWTEAEIDQSELGRMGTDLLGELAVALAAQLPAPKRAKARDRIDNDVAALALVAMIERFNYFVLSGQVGADRDAMLDTLADSVHDAVFGAAAEHRPRVS

=== Feature glossary ===
Reading guide. The protein is described through the following features:

Foldseek 3Di. A 3Di character summarizes, for each residue, the relative orientation of the Cα frame of its nearest spatial neighbor. Because it encodes fold topology rather than chemistry, 3Di alignments detect remote structural similarity that sequence alignment misses.

Contact-map, Ramachandran, and PAE plots. Plot images: a contact map (which residues are close in 3D, as an N×N binary image), a Ramachandran scatter (backbone torsion angles, revealing secondary-structure composition at a glance), and — for AlphaFold structures — a PAE heatmap (pairwise prediction confidence).

Radius of gyration, Cα contacts, bounding box. Radius of gyration (Rg) is the root-mean-square distance of Cα atoms from their centroid — a single number for overall size and compactness. A globular domain of N residues has Rg ≈ 2.2·N^0.38 Å; an extended or disordered chain has a much larger Rg. The Cα contact count is the number of residue pairs whose Cα atoms are within 8 Å and are more than four positions apart in sequence — a standard proxy for tertiary packing density. The bounding box is the smallest axis-aligned box enclosing all Cα atoms.

Secondary structure (8-state, DSSP). Eight-state secondary structure (DSSP): H is the canonical α-helix, G the tighter 3₁₀-helix, I the wider π-helix; E/B are β-structure, T and S are turns and bends, and '-' is everything else. DSSP derives these from the pattern of main-chain N–H···O=C hydrogen bonds, not from the sequence.

B-factor. B-factor (Debye–Waller factor) reflects atomic displacement in the crystal lattice. It is an experimental observable (units Å²), not a prediction; low values mean the atom is pinned down, high values mean it moves or is heterogeneous across the crystal.

pLDDT. pLDDT is the predicted lDDT-Cα score: AlphaFold's confidence that the local environment of each residue (all inter-atomic distances within 15 Å) is correctly placed. It is a per-residue number between 0 and 100, with higher meaning more reliable.

Nearest PDB structures. Nearest PDB neighbors are the top structural matches found by Foldseek when searching this structure against the entire Protein Data Bank. Each hit reports a TM-score (0 to 1; >0.5 almost always implies the same fold) and an E-value. These are *structural* homologs — they may share no detectable sequence similarity.

Solvent-accessible surface area. Accessible surface area quantifies burial. A residue with SASA near zero is packed into the hydrophobic core; one with SASA >100 Å² sits on the surface. Computed here via the Shrake–Rupley numerical algorithm with a 1.4 Å probe.

Rendered structure images. Structure images are PyMOL renders from six orthogonal camera directions. Cartoon representation draws helices as coils and strands as arrows; sticks shows the backbone as bonds; surface shows the solvent-excluded envelope. Rainbow coloring maps sequence position to hue (blue→red, N→C); chain coloring assigns a distinct color per polypeptide.

Backbone torsions (φ/ψ). φ (phi) and ψ (psi) are the two rotatable backbone dihedrals per residue: φ is the C(i-1)–N–Cα–C torsion, ψ is the N–Cα–C–N(i+1) torsion, both in degrees on (−180°, 180°]. α-helical residues cluster near (−60°, −45°); β-strand residues near (−120°, +130°). A Ramachandran plot is simply a scatter of (φ, ψ) for every residue.

Predicted aligned error. Predicted Aligned Error (PAE) is an AlphaFold confidence matrix: entry (i, j) is the expected error in the position of residue j, in ångströms, when the prediction is superimposed on the true structure at residue i. Low PAE within a block of residues means that block is internally rigid and well-predicted; high PAE between two blocks means their relative placement is uncertain even if each block individually is confident.

mmCIF coordinates. Structure coordinates are given as an mmCIF _atom_site loop: one row per atom with element, residue name, chain id, sequence number, and x/y/z position in Å. Only the four main-chain atoms per residue are included here; side chains are omitted to keep the record compact.

InterPro / GO / CATH / organism. Database cross-references. InterPro integrates a dozen domain/family signature databases into unified entries with residue-range hits. GO terms attach function/process/location labels with evidence codes. CATH codes position the fold in a four-level structural taxonomy. Organism is the NCBI-taxonomy species name.

Secondary structure (3-state, P-SEA). SS3 is a coarse helix/strand/coil call (letters a/b/c) made by the P-SEA algorithm from inter-Cα distances and dihedrals. It is less detailed than DSSP but needs only Cα positions.

Sequence. Sequence gives the chain of amino acids in standard one-letter code (A=alanine, C=cysteine, …, Y=tyrosine), read N→C. It is the only feature that is directly encoded by the gene; all structural features are derived from the folded form of this sequence.